Protein AF-A0A1B6HE69-F1 (afdb_monomer_lite)

Secondary structure (DSSP, 8-state):
--S-SS--S------TT-TTSTT--HHHHHHHHHHHS-HHHHHHHHHHHHHHHHHHHHHHHHHHHHHHHHHHHHHHHHHHHHHHHHHHHHHHHHHHHHHHHHH--

Structure (mmCIF, N/CA/C/O backbone):
data_AF-A0A1B6HE69-F1
#
_entry.id   AF-A0A1B6HE69-F1
#
loop_
_atom_site.group_PDB
_atom_site.id
_atom_site.type_symbol
_atom_site.label_atom_id
_atom_site.label_alt_id
_atom_site.label_comp_id
_atom_site.label_asym_id
_atom_site.label_entity_id
_atom_site.label_seq_id
_atom_site.pdbx_PDB_ins_code
_atom_site.Cartn_x
_atom_site.Cartn_y
_atom_site.Cartn_z
_atom_site.occupancy
_atom_site.B_iso_or_equiv
_atom_site.auth_seq_id
_atom_site.auth_comp_id
_atom_site.auth_asym_id
_atom_site.auth_atom_id
_atom_site.pdbx_PDB_model_num
ATOM 1 N N . MET A 1 1 ? -35.894 15.587 -25.756 1.00 48.75 1 MET A N 1
ATOM 2 C CA . MET A 1 1 ? -34.689 16.092 -25.061 1.00 48.75 1 MET A CA 1
ATOM 3 C C . MET A 1 1 ? -34.548 15.325 -23.752 1.00 48.75 1 MET A C 1
ATOM 5 O O . MET A 1 1 ? -35.054 15.814 -22.758 1.00 48.75 1 MET A O 1
ATOM 9 N N . ALA A 1 2 ? -33.989 14.108 -23.773 1.00 48.28 2 ALA A N 1
ATOM 10 C CA . ALA A 1 2 ? -33.586 13.357 -22.566 1.00 48.28 2 ALA A CA 1
ATOM 11 C C . ALA A 1 2 ? -32.802 12.056 -22.889 1.00 48.28 2 ALA A C 1
ATOM 13 O O . ALA A 1 2 ? -32.817 11.135 -22.088 1.00 48.28 2 ALA A O 1
ATOM 14 N N . GLU A 1 3 ? -32.150 11.927 -24.054 1.00 50.56 3 GLU A N 1
ATOM 15 C CA . GLU A 1 3 ? -31.456 10.672 -24.438 1.00 50.56 3 GLU A CA 1
ATOM 16 C C . GLU A 1 3 ? -30.099 10.926 -25.120 1.00 50.56 3 GLU A C 1
ATOM 18 O O . GLU A 1 3 ? -29.709 10.241 -26.058 1.00 50.56 3 GLU A O 1
ATOM 23 N N . LYS A 1 4 ? -29.361 11.957 -24.691 1.00 51.94 4 LYS A N 1
ATOM 24 C CA . LYS A 1 4 ? -28.024 12.259 -25.241 1.00 51.94 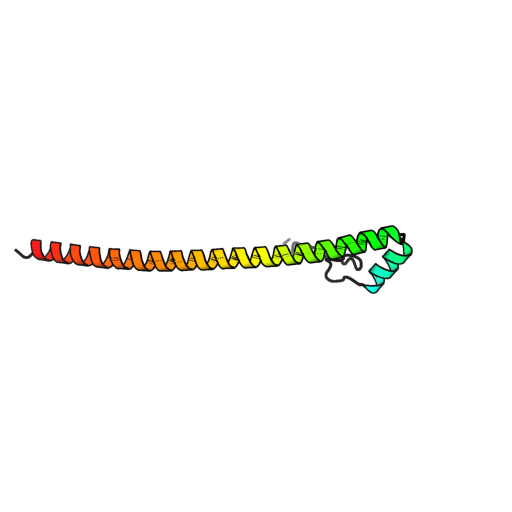4 LYS A CA 1
ATOM 25 C C . LYS A 1 4 ? -26.977 12.599 -24.177 1.00 51.94 4 LYS A C 1
ATOM 27 O O . LYS A 1 4 ? -26.094 13.411 -24.425 1.00 51.94 4 LYS A O 1
ATOM 32 N N . GLU A 1 5 ? -27.060 11.975 -23.004 1.00 47.66 5 GLU A N 1
ATOM 33 C CA . GLU A 1 5 ? -26.102 12.204 -21.907 1.00 47.66 5 GLU A CA 1
ATOM 34 C C . GLU A 1 5 ? -25.458 10.924 -21.353 1.00 47.66 5 GLU A C 1
ATOM 36 O O . GLU A 1 5 ? -25.009 10.907 -20.212 1.00 47.66 5 GLU A O 1
ATOM 41 N N . GLU A 1 6 ? -25.331 9.856 -22.150 1.00 45.91 6 GLU A N 1
ATOM 42 C CA . GLU A 1 6 ? -24.626 8.650 -21.683 1.00 45.91 6 GLU A CA 1
ATOM 43 C C . GLU A 1 6 ? -23.689 8.009 -22.717 1.00 45.91 6 GLU A C 1
ATOM 45 O O . GLU A 1 6 ? -23.637 6.793 -22.858 1.00 45.91 6 GLU A O 1
ATOM 50 N N . GLU A 1 7 ? -22.893 8.807 -23.439 1.00 43.28 7 GLU A N 1
ATOM 51 C CA . GLU A 1 7 ? -21.853 8.231 -24.309 1.00 43.28 7 GLU A CA 1
ATOM 52 C C . GLU A 1 7 ? -20.569 9.069 -24.395 1.00 43.28 7 GLU A C 1
ATOM 54 O O . GLU A 1 7 ? -20.0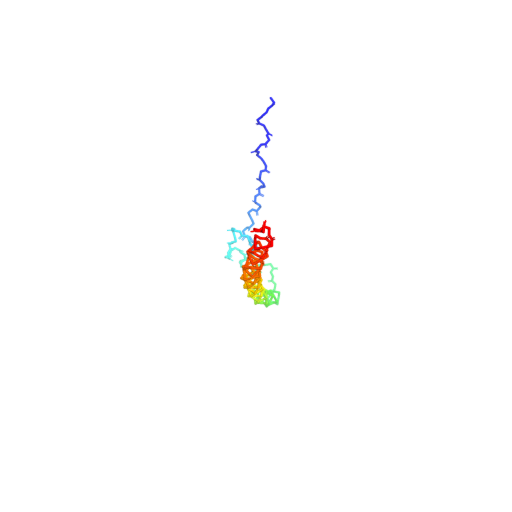60 9.381 -25.463 1.00 43.28 7 GLU A O 1
ATOM 59 N N . THR A 1 8 ? -19.998 9.415 -23.240 1.00 40.25 8 THR A N 1
ATOM 60 C CA . THR A 1 8 ? -18.568 9.762 -23.128 1.00 40.25 8 THR A CA 1
ATOM 61 C C . THR A 1 8 ? -18.001 9.287 -21.788 1.00 40.25 8 THR A C 1
ATOM 63 O O . THR A 1 8 ? -17.386 10.052 -21.049 1.00 40.25 8 THR A O 1
ATOM 66 N N . LYS A 1 9 ? -18.183 8.004 -21.444 1.00 43.97 9 LYS A N 1
ATOM 67 C CA . LYS A 1 9 ? -17.240 7.344 -20.527 1.00 43.97 9 LYS A CA 1
ATOM 68 C C . LYS A 1 9 ? -15.962 7.088 -21.323 1.00 43.97 9 LYS A C 1
ATOM 70 O O . LYS A 1 9 ? -16.002 6.427 -22.354 1.00 43.97 9 LYS A O 1
ATOM 75 N N . GLY A 1 10 ? -14.891 7.739 -20.870 1.00 44.16 10 GLY A N 1
ATOM 76 C CA . GLY A 1 10 ? -13.584 7.901 -21.504 1.00 44.16 10 GLY A CA 1
ATOM 77 C C . GLY A 1 10 ? -13.213 6.847 -22.539 1.00 44.16 10 GLY A C 1
ATOM 78 O O . GLY A 1 10 ? -13.107 5.664 -22.227 1.00 44.16 10 GLY A O 1
ATOM 79 N N . LYS A 1 11 ? -12.929 7.301 -23.764 1.00 47.69 11 LYS A N 1
ATOM 80 C CA . LYS A 1 11 ? -12.114 6.523 -24.697 1.00 47.69 11 LYS A CA 1
ATOM 81 C C . LYS A 1 11 ? -10.803 6.215 -23.979 1.00 47.69 11 LYS A C 1
ATOM 83 O O . LYS A 1 11 ? -9.968 7.104 -23.838 1.00 47.69 11 LYS A O 1
ATOM 88 N N . ILE A 1 12 ? -10.654 4.988 -23.485 1.00 58.81 12 ILE A N 1
ATOM 89 C CA . ILE A 1 12 ? -9.371 4.472 -23.020 1.00 58.81 12 ILE A CA 1
ATOM 90 C C . ILE A 1 12 ? -8.448 4.634 -24.223 1.00 58.81 12 ILE A C 1
ATOM 92 O O . ILE A 1 12 ? -8.702 4.060 -25.282 1.00 58.81 12 ILE A O 1
ATOM 96 N N . HIS A 1 13 ? -7.456 5.512 -24.114 1.00 56.19 13 HIS A N 1
ATOM 97 C CA . HIS A 1 13 ? -6.445 5.640 -25.146 1.00 56.19 13 HIS A CA 1
ATOM 98 C C . HIS A 1 13 ? -5.606 4.366 -25.076 1.00 56.19 13 HIS A C 1
ATOM 100 O O . HIS A 1 13 ? -4.710 4.234 -24.249 1.00 56.19 13 HIS A O 1
ATOM 106 N N . LEU A 1 14 ? -5.994 3.390 -25.889 1.00 72.06 14 LEU A N 1
ATOM 107 C CA . LEU A 1 14 ? -5.367 2.087 -26.002 1.00 72.06 14 LEU A CA 1
ATOM 108 C C . LEU A 1 14 ? -3.988 2.268 -26.641 1.00 72.06 14 LEU A C 1
ATOM 110 O O . LEU A 1 14 ? -3.847 2.248 -27.863 1.00 72.06 14 LEU A O 1
ATOM 114 N N . ASN A 1 15 ? -2.982 2.540 -25.814 1.00 82.06 15 ASN A N 1
ATOM 115 C CA . ASN A 1 15 ? -1.610 2.687 -26.265 1.00 82.06 15 ASN A CA 1
ATOM 116 C C . ASN A 1 15 ? -0.878 1.342 -26.117 1.00 82.06 15 ASN A C 1
ATOM 118 O O . ASN A 1 15 ? -0.599 0.939 -24.989 1.00 82.06 15 ASN A O 1
ATOM 122 N N . PRO A 1 16 ? -0.514 0.665 -27.222 1.00 86.69 16 PRO A N 1
ATOM 123 C CA . PRO A 1 16 ? 0.207 -0.606 -27.164 1.00 86.69 16 PRO A CA 1
ATOM 124 C C . PRO A 1 16 ? 1.639 -0.470 -26.619 1.00 86.69 16 PRO A C 1
ATOM 126 O O . PRO A 1 16 ? 2.293 -1.473 -26.344 1.00 86.69 16 PRO A O 1
ATOM 129 N N . PHE A 1 17 ? 2.130 0.765 -26.475 1.00 89.50 17 PHE A N 1
ATOM 130 C CA . PHE A 1 17 ? 3.455 1.097 -25.952 1.00 89.50 17 PHE A CA 1
ATOM 131 C C . PHE A 1 17 ? 3.437 1.596 -24.502 1.00 89.50 17 PHE A C 1
ATOM 133 O O . PHE A 1 17 ? 4.482 1.995 -23.998 1.00 89.50 17 PHE A O 1
ATOM 140 N N . ASP A 1 18 ? 2.269 1.655 -23.865 1.00 91.12 18 ASP A N 1
ATOM 141 C CA . ASP A 1 18 ? 2.144 2.057 -22.465 1.00 91.12 18 ASP A CA 1
ATOM 142 C C . ASP A 1 18 ? 2.451 0.862 -21.558 1.00 91.12 18 ASP A C 1
ATOM 144 O O . ASP A 1 18 ? 1.725 -0.129 -21.604 1.00 91.12 18 ASP A O 1
ATOM 148 N N . LEU A 1 19 ? 3.530 0.950 -20.772 1.00 89.00 19 LEU A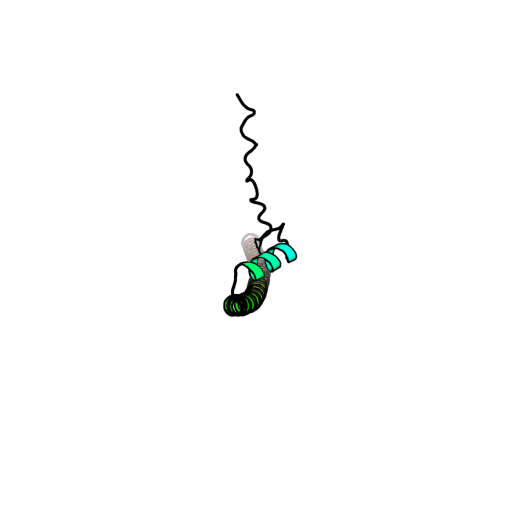 N 1
ATOM 149 C CA . LEU A 1 19 ? 3.997 -0.116 -19.876 1.00 89.00 19 LEU A CA 1
ATOM 150 C C . LEU A 1 19 ? 2.974 -0.450 -18.782 1.00 89.00 19 LEU A C 1
ATOM 152 O O . LEU A 1 19 ? 2.845 -1.613 -18.405 1.00 89.00 19 LEU A O 1
ATOM 156 N N . ASP A 1 20 ? 2.214 0.550 -18.331 1.00 89.38 20 ASP A N 1
ATOM 157 C CA . ASP A 1 20 ? 1.165 0.395 -17.318 1.00 89.38 20 ASP A CA 1
ATOM 158 C C . ASP A 1 20 ? -0.216 0.128 -17.951 1.00 89.38 20 ASP A C 1
ATOM 160 O O . ASP A 1 20 ? -1.230 -0.051 -17.266 1.00 89.38 20 ASP A O 1
ATOM 164 N N . GLY A 1 21 ? -0.274 0.105 -19.285 1.00 88.69 21 GLY A N 1
ATOM 165 C CA . GLY A 1 21 ? -1.495 -0.016 -20.064 1.00 88.69 21 GLY A CA 1
ATOM 166 C C . GLY A 1 21 ? -2.004 -1.454 -20.166 1.00 88.69 21 GLY A C 1
ATOM 167 O O . GLY A 1 21 ? -1.260 -2.406 -20.386 1.00 88.69 21 GLY A O 1
ATOM 168 N N . GLN A 1 22 ? -3.328 -1.626 -20.129 1.00 88.56 22 GLN A N 1
ATOM 169 C CA . GLN A 1 22 ? -3.971 -2.948 -20.257 1.00 88.56 22 GLN A CA 1
ATOM 170 C C . GLN A 1 22 ? -3.741 -3.638 -21.615 1.00 88.56 22 GLN A C 1
ATOM 172 O O . GLN A 1 22 ? -3.959 -4.841 -21.736 1.00 88.56 22 GLN A O 1
ATOM 177 N N . GLN A 1 23 ? -3.345 -2.883 -22.643 1.00 89.75 23 GLN A N 1
ATOM 178 C CA . GLN A 1 23 ? -3.015 -3.396 -23.977 1.00 89.75 23 GLN A CA 1
ATOM 179 C C . GLN A 1 23 ? -1.518 -3.303 -24.280 1.00 89.75 23 GLN A C 1
ATOM 181 O O . GLN A 1 23 ? -1.137 -3.201 -25.442 1.00 89.75 23 GLN A O 1
ATOM 186 N N . PHE A 1 24 ? -0.662 -3.312 -23.258 1.00 92.75 24 PHE A N 1
ATOM 187 C CA . PHE A 1 24 ? 0.776 -3.343 -23.471 1.00 92.75 24 PHE A CA 1
ATOM 188 C C . PHE A 1 24 ? 1.177 -4.527 -24.367 1.00 92.75 24 PHE A C 1
ATOM 190 O O . PHE A 1 24 ? 0.851 -5.681 -24.080 1.00 92.75 24 PHE A O 1
ATOM 197 N N . HIS A 1 25 ? 1.893 -4.237 -25.455 1.00 93.62 25 HIS A N 1
ATOM 198 C CA . HIS A 1 25 ? 2.426 -5.234 -26.380 1.00 93.62 25 HIS A CA 1
ATOM 199 C C . HIS A 1 25 ? 3.962 -5.261 -26.285 1.00 93.62 25 HIS A C 1
ATOM 201 O O . HIS A 1 25 ? 4.623 -4.434 -26.926 1.00 93.62 25 HIS A O 1
ATOM 207 N N . PRO A 1 26 ? 4.550 -6.228 -25.549 1.00 92.00 26 PRO A N 1
ATOM 208 C CA . PRO A 1 26 ? 5.988 -6.268 -25.275 1.00 92.00 26 PRO A CA 1
ATOM 209 C C . PRO A 1 26 ? 6.851 -6.267 -26.539 1.00 92.00 26 PRO A C 1
ATOM 211 O O . PRO A 1 26 ? 7.811 -5.506 -26.637 1.00 92.00 26 PRO A O 1
ATOM 214 N N . ASP A 1 27 ? 6.474 -7.060 -27.544 1.00 93.69 27 ASP A N 1
ATOM 215 C CA . ASP A 1 27 ? 7.241 -7.179 -28.788 1.00 93.69 27 ASP A CA 1
ATOM 216 C C . ASP A 1 27 ? 7.263 -5.868 -29.582 1.00 93.69 27 ASP A C 1
ATOM 218 O O . ASP A 1 27 ? 8.294 -5.478 -30.132 1.00 93.69 27 ASP A O 1
ATOM 222 N N . MET A 1 28 ? 6.131 -5.158 -29.634 1.00 93.88 28 MET A N 1
ATOM 223 C CA . MET A 1 28 ? 6.034 -3.870 -30.325 1.00 93.88 28 MET A CA 1
ATOM 224 C C . MET A 1 28 ? 6.836 -2.795 -29.599 1.00 93.88 28 MET A C 1
ATOM 226 O O . MET A 1 28 ? 7.553 -2.023 -30.238 1.00 93.88 28 MET A O 1
ATOM 230 N N . TYR A 1 29 ? 6.738 -2.766 -28.270 1.00 93.88 29 TYR A N 1
ATOM 231 C CA . TYR A 1 29 ? 7.509 -1.866 -27.426 1.00 93.88 29 TYR A CA 1
ATOM 232 C C . TYR A 1 29 ? 9.013 -2.096 -27.581 1.00 93.88 29 TYR A C 1
ATOM 234 O O . TYR A 1 29 ? 9.755 -1.152 -27.848 1.00 93.88 29 TYR A O 1
ATOM 242 N N . MET A 1 30 ? 9.459 -3.352 -27.537 1.00 93.00 30 MET A N 1
ATOM 243 C CA . MET A 1 30 ? 10.870 -3.701 -27.681 1.00 93.00 30 MET A CA 1
ATOM 244 C C . MET A 1 30 ? 11.404 -3.375 -29.079 1.00 93.00 30 MET A C 1
ATOM 246 O O . MET A 1 30 ? 12.484 -2.801 -29.210 1.00 93.00 30 MET A O 1
ATOM 250 N N . GLN A 1 31 ? 10.639 -3.662 -30.138 1.00 94.75 31 GLN A N 1
ATOM 251 C CA . GLN A 1 31 ? 11.016 -3.275 -31.502 1.00 94.75 31 GLN A CA 1
ATOM 252 C C . GLN A 1 31 ? 11.136 -1.760 -31.670 1.00 94.75 31 GLN A C 1
ATOM 254 O O . GLN A 1 31 ? 12.011 -1.298 -32.403 1.00 94.75 31 GLN A O 1
ATOM 259 N N . LYS A 1 32 ? 10.257 -0.989 -31.023 1.00 93.19 32 LYS A N 1
ATOM 260 C CA . LYS A 1 32 ? 10.323 0.471 -31.018 1.00 93.19 32 LYS A CA 1
ATOM 261 C C . LYS A 1 32 ? 11.582 0.951 -30.293 1.00 93.19 32 LYS A C 1
ATOM 263 O O . LYS A 1 32 ? 12.346 1.720 -30.867 1.00 93.19 32 LYS A O 1
ATOM 268 N N . LEU A 1 33 ? 11.842 0.425 -29.096 1.00 93.69 33 LEU A N 1
ATOM 269 C CA . LEU A 1 33 ? 13.007 0.776 -28.281 1.00 93.69 33 LEU A CA 1
ATOM 270 C C . LEU A 1 33 ? 14.324 0.515 -29.032 1.00 93.69 33 LEU A C 1
ATOM 272 O O . LEU A 1 33 ? 15.184 1.384 -29.100 1.00 93.69 33 LEU A O 1
ATOM 276 N N . LEU A 1 34 ? 14.446 -0.646 -29.686 1.00 93.81 34 LEU A N 1
ATOM 277 C CA . LEU A 1 34 ? 15.630 -1.010 -30.475 1.00 93.81 34 LEU A CA 1
ATOM 278 C C . LEU A 1 34 ? 15.838 -0.134 -31.722 1.00 93.81 34 LEU A C 1
ATOM 280 O O . LEU A 1 34 ? 16.963 -0.020 -32.202 1.00 93.81 34 LEU A O 1
ATOM 284 N N . LYS A 1 35 ? 14.768 0.449 -32.279 1.00 95.44 35 LYS A N 1
ATOM 285 C CA . LYS A 1 35 ? 14.838 1.336 -33.453 1.00 95.44 35 LYS A CA 1
ATOM 286 C C . LYS A 1 35 ? 15.122 2.789 -33.083 1.00 95.44 35 LYS A C 1
ATOM 288 O O . LYS A 1 35 ? 15.733 3.498 -33.878 1.00 95.44 35 LYS A O 1
ATOM 293 N N . GLU A 1 36 ? 14.635 3.238 -31.931 1.00 95.88 36 GLU A N 1
ATOM 294 C CA . GLU A 1 36 ? 14.605 4.655 -31.554 1.00 95.88 36 GLU A CA 1
ATOM 295 C C . GLU A 1 36 ? 15.656 5.027 -30.495 1.00 95.88 36 GLU A C 1
ATOM 297 O O . GLU A 1 36 ? 16.005 6.202 -30.377 1.00 95.88 36 GLU A O 1
ATOM 302 N N . CYS A 1 37 ? 16.192 4.056 -29.750 1.00 95.62 37 CYS A N 1
ATOM 303 C CA . CYS A 1 37 ? 17.135 4.292 -28.658 1.00 95.62 37 CYS A CA 1
ATOM 304 C C . CYS A 1 37 ? 18.529 3.723 -28.953 1.00 95.62 37 CYS A C 1
ATOM 306 O O . CYS A 1 37 ? 18.702 2.692 -29.600 1.00 95.62 37 CYS A O 1
ATOM 308 N N . SER A 1 38 ? 19.551 4.394 -28.424 1.00 97.00 38 SER A N 1
ATOM 309 C CA . SER A 1 38 ? 20.917 3.866 -28.371 1.00 97.00 38 SER A CA 1
ATOM 310 C C . SER A 1 38 ? 21.063 2.796 -27.286 1.00 97.00 38 SER A C 1
ATOM 312 O O . SER A 1 38 ? 20.300 2.765 -26.322 1.00 97.00 38 SER A O 1
ATOM 314 N N . LEU A 1 39 ? 22.100 1.959 -27.392 1.00 95.00 39 LEU A N 1
ATOM 315 C CA . LEU A 1 39 ? 22.385 0.919 -26.397 1.00 95.00 39 LEU A CA 1
ATOM 316 C C . LEU A 1 39 ? 22.503 1.476 -24.969 1.00 95.00 39 LEU A C 1
ATOM 318 O O . LEU A 1 39 ? 21.981 0.873 -24.042 1.00 95.00 39 LEU A O 1
ATOM 322 N N . GLN A 1 40 ? 23.145 2.636 -24.794 1.00 97.12 40 GLN A N 1
ATOM 323 C CA . GLN A 1 40 ? 23.266 3.283 -23.483 1.00 97.12 40 GLN A CA 1
ATOM 324 C C . GLN A 1 40 ? 21.894 3.639 -22.904 1.00 97.12 40 GLN A C 1
ATOM 326 O O . GLN A 1 40 ? 21.603 3.263 -21.779 1.00 97.12 40 GLN A O 1
ATOM 331 N N . GLN A 1 41 ? 21.019 4.257 -23.702 1.00 97.19 41 GLN A N 1
ATOM 332 C CA . GLN A 1 41 ? 19.659 4.587 -23.264 1.00 97.19 41 GLN A CA 1
ATOM 333 C C . GLN A 1 41 ? 18.847 3.337 -22.908 1.00 97.19 41 GLN A C 1
ATOM 335 O O . GLN A 1 41 ? 18.051 3.374 -21.979 1.00 97.19 41 GLN A O 1
ATOM 340 N N . ILE A 1 42 ? 19.056 2.229 -23.626 1.00 95.75 42 ILE A N 1
ATOM 341 C CA . ILE A 1 42 ? 18.399 0.953 -23.320 1.00 95.75 42 ILE A CA 1
ATOM 342 C C . ILE A 1 42 ? 18.890 0.396 -21.975 1.00 95.75 42 ILE A C 1
ATOM 344 O O . ILE A 1 42 ? 18.066 -0.036 -21.178 1.00 95.75 42 ILE A O 1
ATOM 348 N N . MET A 1 43 ? 20.198 0.428 -21.702 1.00 97.00 43 MET A N 1
ATOM 349 C CA . MET A 1 43 ? 20.756 -0.022 -20.414 1.00 97.00 43 MET A CA 1
ATOM 350 C C . MET A 1 43 ? 20.310 0.865 -19.242 1.00 97.00 43 MET A C 1
ATOM 352 O O . MET A 1 43 ? 19.995 0.364 -18.161 1.00 97.00 43 MET A O 1
ATOM 356 N N . ASP A 1 44 ? 20.253 2.181 -19.452 1.00 97.62 44 ASP A N 1
ATOM 357 C CA . ASP A 1 44 ? 19.761 3.119 -18.441 1.00 97.62 44 ASP A CA 1
ATOM 358 C C . ASP A 1 44 ? 18.283 2.841 -18.126 1.00 97.62 44 ASP A C 1
ATOM 360 O O . ASP A 1 44 ? 17.892 2.774 -16.960 1.00 97.62 44 ASP A O 1
ATOM 364 N N . HIS A 1 45 ? 17.476 2.598 -19.162 1.00 94.81 45 HIS A N 1
ATOM 365 C CA . HIS A 1 45 ? 16.060 2.286 -19.010 1.00 94.81 45 HIS A CA 1
ATOM 366 C C . HIS A 1 45 ? 15.812 0.914 -18.362 1.00 94.81 45 HIS A C 1
ATOM 368 O O . HIS A 1 45 ? 14.918 0.774 -17.533 1.00 94.81 45 HIS A O 1
ATOM 374 N N . GLU A 1 46 ? 16.626 -0.100 -18.673 1.00 94.94 46 GLU A N 1
ATOM 375 C CA . GLU A 1 46 ? 16.598 -1.384 -17.960 1.00 94.94 46 GLU A CA 1
ATOM 376 C C . GLU A 1 46 ? 16.833 -1.177 -16.457 1.00 94.94 46 GLU A C 1
ATOM 378 O O . GLU A 1 46 ? 16.080 -1.684 -15.624 1.00 94.94 46 GLU A O 1
ATOM 383 N N . THR A 1 47 ? 17.853 -0.389 -16.108 1.00 97.69 47 THR A N 1
ATOM 384 C CA . THR A 1 47 ? 18.195 -0.090 -14.712 1.00 97.69 47 THR A CA 1
ATOM 385 C C . THR A 1 47 ? 17.045 0.621 -13.994 1.00 97.69 47 THR A C 1
ATOM 387 O O . THR A 1 47 ? 16.744 0.308 -12.840 1.00 97.69 47 THR A O 1
ATOM 390 N N . GLU A 1 48 ? 16.377 1.552 -14.678 1.00 96.88 48 GLU A N 1
ATOM 391 C CA . GLU A 1 48 ? 15.185 2.240 -14.181 1.00 96.88 48 GLU A CA 1
ATOM 392 C C . GLU A 1 48 ? 14.034 1.260 -13.915 1.00 96.88 48 GLU A C 1
ATOM 394 O O . GLU A 1 48 ? 13.539 1.215 -12.791 1.00 96.88 48 GLU A O 1
ATOM 399 N N . ILE A 1 49 ? 13.678 0.404 -14.880 1.00 95.50 49 ILE A N 1
ATOM 400 C CA . ILE A 1 49 ? 12.604 -0.594 -14.721 1.00 95.50 49 ILE A CA 1
ATOM 401 C C . ILE A 1 49 ? 12.887 -1.532 -13.541 1.00 95.50 49 ILE A C 1
ATOM 403 O O . ILE A 1 49 ? 11.988 -1.846 -12.753 1.00 95.50 49 ILE A O 1
ATOM 407 N N . VAL A 1 50 ? 14.133 -1.995 -13.403 1.00 97.62 50 VAL A N 1
ATOM 408 C CA . VAL A 1 50 ? 14.535 -2.862 -12.286 1.00 97.62 50 VAL A CA 1
ATOM 409 C C . VAL A 1 50 ? 14.337 -2.140 -10.957 1.00 97.62 50 VAL A C 1
ATOM 411 O O . VAL A 1 50 ? 13.759 -2.706 -10.027 1.00 97.62 50 VAL A O 1
ATOM 414 N N . ARG A 1 51 ? 14.779 -0.882 -10.862 1.00 98.25 51 ARG A N 1
ATOM 415 C CA . ARG A 1 51 ? 14.598 -0.069 -9.657 1.00 98.25 51 ARG A CA 1
ATOM 416 C C . ARG A 1 51 ? 13.117 0.130 -9.345 1.00 98.25 51 ARG A C 1
ATOM 418 O O . ARG A 1 51 ? 12.713 -0.093 -8.208 1.00 98.25 51 ARG A O 1
ATOM 425 N N . ASP A 1 52 ? 12.319 0.497 -10.337 1.00 97.19 52 ASP A N 1
ATOM 426 C CA . ASP A 1 52 ? 10.898 0.787 -10.163 1.00 97.19 52 ASP A CA 1
ATOM 427 C C . ASP A 1 52 ? 10.125 -0.468 -9.731 1.00 97.19 52 ASP A C 1
ATOM 429 O O . ASP A 1 52 ? 9.285 -0.400 -8.834 1.00 97.19 52 ASP A O 1
ATOM 433 N N . THR A 1 53 ? 10.492 -1.643 -10.255 1.00 96.44 53 THR A N 1
ATOM 434 C CA . THR A 1 53 ? 9.948 -2.938 -9.808 1.00 96.44 53 THR A CA 1
ATOM 435 C C . THR A 1 53 ? 10.243 -3.194 -8.326 1.00 96.44 53 THR A C 1
ATOM 437 O O . THR A 1 53 ? 9.362 -3.624 -7.576 1.00 96.44 53 THR A O 1
ATOM 440 N N . LEU A 1 54 ? 11.474 -2.924 -7.876 1.00 98.12 54 LEU A N 1
ATOM 441 C CA . LEU A 1 54 ? 11.868 -3.096 -6.474 1.00 98.12 54 LEU A CA 1
ATOM 442 C C . LEU A 1 54 ? 11.167 -2.091 -5.552 1.00 98.12 54 LEU A C 1
ATOM 444 O O . LEU A 1 54 ? 10.712 -2.468 -4.470 1.00 98.12 54 LEU A O 1
ATOM 448 N N . THR A 1 55 ? 11.047 -0.836 -5.982 1.00 98.12 55 THR A N 1
ATOM 449 C CA . THR A 1 55 ? 10.318 0.203 -5.249 1.00 98.12 55 THR A CA 1
ATOM 450 C C . THR A 1 55 ? 8.847 -0.164 -5.113 1.00 98.12 55 THR A C 1
ATOM 452 O O . THR A 1 55 ? 8.349 -0.228 -3.993 1.00 98.12 55 THR A O 1
ATOM 455 N N . LEU A 1 56 ? 8.177 -0.525 -6.212 1.00 97.75 56 LEU A N 1
ATOM 456 C CA . LEU A 1 56 ? 6.771 -0.930 -6.191 1.00 97.75 56 LEU A CA 1
ATOM 457 C C . LEU A 1 56 ? 6.541 -2.136 -5.269 1.00 97.75 56 LEU A C 1
ATOM 459 O O . LEU A 1 56 ? 5.554 -2.189 -4.533 1.00 97.75 56 LEU A O 1
ATOM 463 N N . HIS A 1 57 ? 7.471 -3.093 -5.264 1.00 97.88 57 HIS A N 1
ATOM 464 C CA . HIS A 1 57 ? 7.419 -4.226 -4.348 1.00 97.88 57 HIS A CA 1
ATOM 465 C C . HIS A 1 57 ? 7.513 -3.792 -2.877 1.00 97.88 57 HIS A C 1
ATOM 467 O O . HIS A 1 57 ? 6.703 -4.226 -2.054 1.00 97.88 57 HIS A O 1
ATOM 473 N N . SER A 1 58 ? 8.473 -2.926 -2.546 1.00 98.31 58 SER A N 1
ATOM 474 C CA . SER A 1 58 ? 8.650 -2.375 -1.196 1.00 98.31 58 SER A CA 1
ATOM 475 C C . SER A 1 58 ? 7.432 -1.566 -0.739 1.00 98.31 58 SER A C 1
ATOM 477 O O . SER A 1 58 ? 6.979 -1.701 0.402 1.00 98.31 58 SER A O 1
ATOM 479 N N . ASP A 1 59 ? 6.858 -0.760 -1.628 1.00 98.44 59 ASP A N 1
ATOM 480 C CA . ASP A 1 59 ? 5.678 0.055 -1.345 1.00 98.44 59 ASP A CA 1
ATOM 481 C C . ASP A 1 59 ? 4.457 -0.826 -1.071 1.00 98.44 59 ASP A C 1
ATOM 483 O O . ASP A 1 59 ? 3.735 -0.615 -0.094 1.00 98.44 59 ASP A O 1
ATOM 487 N N . MET A 1 60 ? 4.268 -1.881 -1.871 1.00 98.06 60 MET A N 1
ATOM 488 C CA . MET A 1 60 ? 3.217 -2.870 -1.641 1.00 98.06 60 MET A CA 1
ATOM 489 C C . MET A 1 60 ? 3.381 -3.551 -0.275 1.00 98.06 60 MET A C 1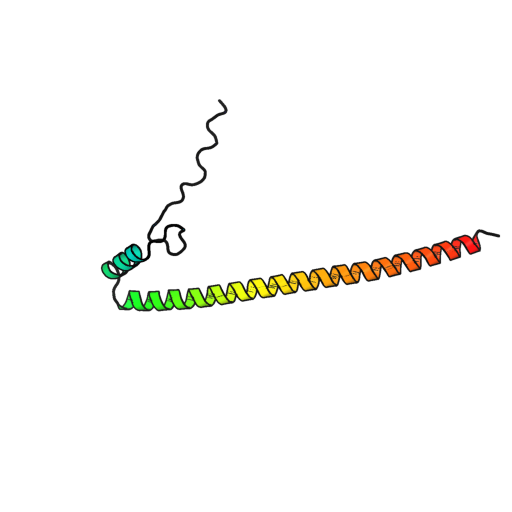
ATOM 491 O O . MET A 1 60 ? 2.408 -3.673 0.471 1.00 98.06 60 MET A O 1
ATOM 495 N N . GLN A 1 61 ? 4.598 -3.976 0.081 1.00 98.31 61 GLN A N 1
ATOM 496 C CA . GLN A 1 61 ? 4.869 -4.572 1.393 1.00 98.31 61 GLN A CA 1
ATOM 497 C C . GLN A 1 61 ? 4.557 -3.598 2.535 1.00 98.31 61 GLN A C 1
ATOM 499 O O . GLN A 1 61 ? 3.902 -3.978 3.508 1.00 98.31 61 GLN A O 1
ATOM 504 N N . THR A 1 62 ? 4.983 -2.342 2.400 1.00 98.44 62 THR A N 1
ATOM 505 C CA . THR A 1 62 ? 4.750 -1.285 3.392 1.00 98.44 62 THR A CA 1
ATOM 506 C C . THR A 1 62 ? 3.258 -1.045 3.590 1.00 98.44 62 THR A C 1
ATOM 508 O O . THR A 1 62 ? 2.774 -1.046 4.722 1.00 98.44 62 THR A O 1
ATOM 511 N N . LEU A 1 63 ? 2.501 -0.932 2.497 1.00 98.50 63 LEU A N 1
ATOM 512 C CA . LEU A 1 63 ? 1.055 -0.736 2.536 1.00 98.50 63 LEU A CA 1
ATOM 513 C C . LEU A 1 63 ? 0.342 -1.886 3.255 1.00 98.50 63 LEU A C 1
ATOM 515 O O . LEU A 1 63 ? -0.525 -1.661 4.102 1.00 98.50 63 LEU A O 1
ATOM 519 N N . VAL A 1 64 ? 0.711 -3.127 2.931 1.00 98.31 64 VAL A N 1
ATOM 520 C CA . VAL A 1 64 ? 0.153 -4.323 3.569 1.00 98.31 64 VAL A CA 1
ATOM 521 C C . VAL A 1 64 ? 0.459 -4.320 5.067 1.00 98.31 64 VAL A C 1
ATOM 523 O O . VAL A 1 64 ? -0.451 -4.503 5.878 1.00 98.31 64 VAL A O 1
ATOM 526 N N . TYR A 1 65 ? 1.710 -4.059 5.442 1.00 98.56 65 TYR A N 1
ATOM 527 C CA . TYR A 1 65 ? 2.133 -3.987 6.838 1.00 98.56 65 TYR A CA 1
ATOM 528 C C . TYR A 1 65 ? 1.365 -2.914 7.618 1.00 98.56 65 TYR A C 1
ATOM 530 O O . TYR A 1 65 ? 0.823 -3.189 8.691 1.00 98.56 65 TYR A O 1
ATOM 538 N N . GLU A 1 66 ? 1.273 -1.698 7.085 1.00 98.56 66 GLU A N 1
ATOM 539 C CA . GLU A 1 66 ? 0.534 -0.616 7.730 1.00 98.56 66 GLU A CA 1
ATOM 540 C C . GLU A 1 66 ? -0.943 -0.953 7.912 1.00 98.56 66 GLU A C 1
ATOM 542 O O . GLU A 1 66 ? -1.503 -0.713 8.984 1.00 98.56 66 GLU A O 1
ATOM 547 N N . ASN A 1 67 ? -1.582 -1.514 6.885 1.00 98.31 67 ASN A N 1
ATOM 548 C CA . ASN A 1 67 ? -2.995 -1.865 6.946 1.00 98.31 67 ASN A CA 1
ATOM 549 C C . ASN A 1 67 ? -3.251 -2.952 7.990 1.00 98.31 67 ASN A C 1
ATOM 551 O O . ASN A 1 67 ? -4.154 -2.798 8.812 1.00 98.31 67 ASN A O 1
ATOM 555 N N . TYR A 1 68 ? -2.429 -4.003 8.033 1.00 98.44 68 TYR A N 1
ATOM 556 C CA . TYR A 1 68 ? -2.558 -5.034 9.063 1.00 98.44 68 TYR A CA 1
ATOM 557 C C . TYR A 1 68 ? -2.341 -4.478 10.471 1.00 98.44 68 TYR A C 1
ATOM 559 O O . TYR A 1 68 ? -3.136 -4.775 11.361 1.00 98.44 68 TYR A O 1
ATOM 567 N N . ASN A 1 69 ? -1.347 -3.611 10.677 1.00 98.31 69 ASN A N 1
ATOM 568 C CA . ASN A 1 69 ? -1.149 -2.966 11.976 1.00 98.31 69 ASN A CA 1
ATOM 569 C C . ASN A 1 69 ? -2.341 -2.101 12.392 1.00 98.31 69 ASN A C 1
ATOM 571 O O . ASN A 1 69 ? -2.752 -2.138 13.554 1.00 98.31 69 ASN A O 1
ATOM 575 N N . LYS A 1 70 ? -2.931 -1.353 11.451 1.00 98.56 70 LYS A N 1
ATOM 576 C CA . LYS A 1 70 ? -4.140 -0.555 11.698 1.00 98.56 70 LYS A CA 1
ATOM 577 C C . LYS A 1 70 ? -5.326 -1.455 12.061 1.00 98.56 70 LYS A C 1
ATOM 579 O O . LYS A 1 70 ? -6.026 -1.158 13.026 1.00 98.56 70 LYS A O 1
ATOM 584 N N . PHE A 1 71 ? -5.526 -2.576 11.363 1.00 98.56 71 PHE A N 1
ATOM 585 C CA . PHE A 1 71 ? -6.606 -3.526 11.664 1.00 98.56 71 PHE A CA 1
ATOM 586 C C . PHE A 1 71 ? -6.444 -4.217 13.018 1.00 98.56 71 PHE A C 1
ATOM 588 O O . PHE A 1 71 ? -7.420 -4.345 13.760 1.00 98.56 71 PHE A O 1
ATOM 595 N N . ILE A 1 72 ? -5.226 -4.637 13.357 1.00 97.94 72 ILE A N 1
ATOM 596 C CA . ILE A 1 72 ? -4.917 -5.224 14.665 1.00 97.94 72 ILE A CA 1
ATOM 597 C C . ILE A 1 72 ? -5.204 -4.196 15.762 1.00 97.94 72 ILE A C 1
ATOM 599 O O . ILE A 1 72 ? -5.978 -4.479 16.673 1.00 97.94 72 ILE A O 1
ATOM 603 N N . SER A 1 73 ? -4.687 -2.974 15.610 1.00 98.69 73 SER A N 1
ATOM 604 C CA . SER A 1 73 ? -4.905 -1.882 16.566 1.00 98.69 73 SER A CA 1
ATOM 605 C C . SER A 1 73 ? -6.392 -1.574 16.754 1.00 98.69 73 SER A C 1
ATOM 607 O O . SER A 1 73 ? -6.866 -1.481 17.883 1.00 98.69 73 SER A O 1
ATOM 609 N N . ALA A 1 74 ? -7.156 -1.483 15.661 1.00 98.62 74 ALA A N 1
ATOM 610 C CA . ALA A 1 74 ? -8.599 -1.270 15.718 1.00 98.62 74 ALA A CA 1
ATOM 611 C C . ALA A 1 74 ? -9.321 -2.421 16.439 1.00 98.62 74 ALA A C 1
ATOM 613 O O . ALA A 1 74 ? -10.203 -2.183 17.265 1.00 98.62 74 ALA A O 1
ATOM 614 N N . THR A 1 75 ? -8.922 -3.668 16.174 1.00 98.44 75 THR A N 1
ATOM 615 C CA . THR A 1 75 ? -9.488 -4.855 16.832 1.00 98.44 75 THR A CA 1
ATOM 616 C C . THR A 1 75 ? -9.203 -4.848 18.334 1.00 98.44 75 THR A C 1
ATOM 618 O O . THR A 1 75 ? -10.095 -5.139 19.135 1.00 98.44 75 THR A O 1
ATOM 621 N N . ASP A 1 76 ? -7.990 -4.471 18.736 1.00 98.44 76 ASP A N 1
ATOM 622 C CA . ASP A 1 76 ? -7.620 -4.341 20.144 1.00 98.44 76 ASP A CA 1
ATOM 623 C C . ASP A 1 76 ? -8.385 -3.203 20.829 1.00 98.44 76 ASP A C 1
ATOM 625 O O . ASP A 1 76 ? -8.871 -3.383 21.950 1.00 98.44 76 ASP A O 1
ATOM 629 N N . THR A 1 77 ? -8.592 -2.069 20.149 1.00 98.38 77 THR A N 1
ATOM 630 C CA . THR A 1 77 ? -9.463 -0.992 20.640 1.00 98.38 77 THR A CA 1
ATOM 631 C C . THR A 1 77 ? -10.890 -1.490 20.866 1.00 98.38 77 THR A C 1
ATOM 633 O O . THR A 1 77 ? -11.433 -1.278 21.948 1.00 98.38 77 THR A O 1
ATOM 636 N N . VAL A 1 78 ? -11.487 -2.211 19.911 1.00 98.12 78 VAL A N 1
ATOM 637 C CA . VAL A 1 78 ? -12.841 -2.778 20.059 1.00 98.12 78 VAL A CA 1
ATOM 638 C C . VAL A 1 78 ? -12.907 -3.773 21.221 1.00 98.12 78 VAL A C 1
ATOM 640 O O . VAL A 1 78 ? -13.856 -3.748 22.008 1.00 98.12 78 VAL A O 1
ATOM 643 N N . ARG A 1 79 ? -11.888 -4.628 21.384 1.00 98.44 79 ARG A N 1
ATOM 644 C CA . ARG A 1 79 ? -11.808 -5.569 22.512 1.00 98.44 79 ARG A CA 1
ATOM 645 C C . ARG A 1 79 ? -11.746 -4.832 23.849 1.00 98.44 79 ARG A C 1
ATOM 647 O O . ARG A 1 79 ? -12.456 -5.212 24.781 1.00 98.44 79 ARG A O 1
ATOM 654 N N . LYS A 1 80 ? -10.929 -3.780 23.936 1.00 98.38 80 LYS A N 1
ATOM 655 C CA . LYS A 1 80 ? -10.819 -2.944 25.133 1.00 98.38 80 LYS A CA 1
ATOM 656 C C . LYS A 1 80 ? -12.145 -2.251 25.442 1.00 98.38 80 LYS A C 1
ATOM 658 O O . LYS A 1 80 ? -12.636 -2.394 26.554 1.00 98.38 80 LYS A O 1
ATOM 663 N N . MET A 1 81 ? -12.765 -1.610 24.448 1.00 98.00 81 MET A N 1
ATOM 664 C CA . MET A 1 81 ? -14.083 -0.987 24.597 1.00 98.00 81 MET A CA 1
ATOM 665 C C . MET A 1 81 ? -15.097 -1.986 25.154 1.00 98.00 81 MET A C 1
ATOM 667 O O . MET A 1 81 ? -15.753 -1.692 26.144 1.00 98.00 81 MET 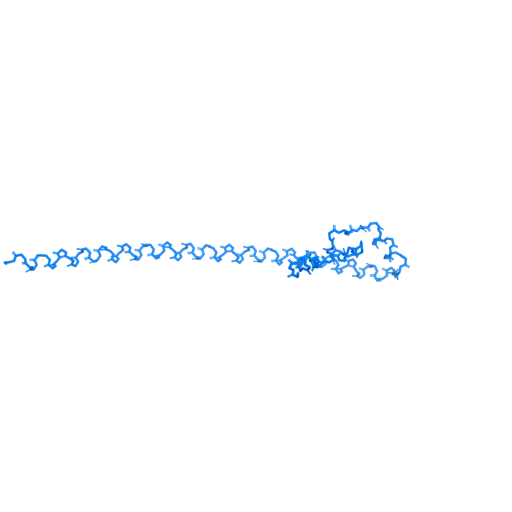A O 1
ATOM 671 N N . LYS A 1 82 ? -15.177 -3.199 24.594 1.00 98.06 82 LYS A N 1
ATOM 672 C CA . LYS A 1 82 ? -16.077 -4.248 25.097 1.00 98.06 82 LYS A CA 1
ATOM 673 C C . LYS A 1 82 ? -15.836 -4.570 26.577 1.00 98.06 82 LYS A C 1
ATOM 675 O O . LYS A 1 82 ? -16.796 -4.716 27.329 1.00 98.06 82 LYS A O 1
ATOM 680 N N . SER A 1 83 ? -14.574 -4.690 26.992 1.00 97.88 83 SER A N 1
ATOM 681 C CA . SER A 1 83 ? -14.230 -4.928 28.399 1.00 97.88 83 SER A CA 1
ATOM 682 C C . SER A 1 83 ? -14.629 -3.754 29.295 1.00 97.88 83 SER A C 1
ATOM 684 O O . SER A 1 83 ? -15.112 -3.981 30.401 1.00 97.88 83 SER A O 1
ATOM 686 N N . ASP A 1 84 ? -14.406 -2.523 28.844 1.00 97.88 84 ASP A N 1
ATOM 687 C CA . ASP A 1 84 ? -14.710 -1.317 29.616 1.00 97.88 84 ASP A CA 1
ATOM 688 C C . ASP A 1 84 ? -16.232 -1.134 29.765 1.00 97.88 84 ASP A C 1
ATOM 690 O O . ASP A 1 84 ? -16.717 -0.888 30.868 1.00 97.88 84 ASP A O 1
ATOM 694 N N . PHE A 1 85 ? -17.003 -1.378 28.698 1.00 97.69 85 PHE A N 1
ATOM 695 C CA . PHE A 1 85 ? -18.470 -1.388 28.742 1.00 97.69 85 PHE A CA 1
ATOM 696 C C . PHE A 1 85 ? -19.017 -2.437 29.708 1.00 97.69 85 PHE A C 1
ATOM 698 O O . PHE A 1 85 ? -19.968 -2.149 30.431 1.00 97.69 85 PHE A O 1
ATOM 705 N N . LYS A 1 86 ? -18.414 -3.633 29.756 1.00 97.38 86 LYS A N 1
ATOM 706 C CA . LYS A 1 86 ? -18.880 -4.677 30.672 1.00 97.38 86 LYS A CA 1
ATOM 707 C C . LYS A 1 86 ? -18.679 -4.286 32.138 1.00 97.38 86 LYS A C 1
ATOM 709 O O . LYS A 1 86 ? -19.582 -4.468 32.942 1.00 97.38 86 LYS A O 1
ATOM 714 N N . LYS A 1 87 ? -17.530 -3.690 32.469 1.00 97.69 87 LYS A N 1
ATOM 715 C CA . LYS A 1 87 ? -17.276 -3.169 33.822 1.00 97.69 87 LYS A CA 1
ATOM 716 C C . LYS A 1 87 ? -18.266 -2.071 34.206 1.00 97.69 87 LYS A C 1
ATOM 718 O O . LYS A 1 87 ? -18.783 -2.086 35.313 1.00 97.69 87 LYS A O 1
ATOM 723 N N . MET A 1 88 ? -18.549 -1.152 33.283 1.00 97.38 88 MET A N 1
ATOM 724 C CA . MET A 1 88 ? -19.520 -0.080 33.511 1.00 97.38 88 MET A CA 1
ATOM 725 C C . MET A 1 88 ? -20.935 -0.626 33.759 1.00 97.38 88 MET A C 1
ATOM 727 O O . MET A 1 88 ? -21.631 -0.125 34.634 1.00 97.38 88 MET A O 1
ATOM 731 N N . GLU A 1 89 ? -21.356 -1.654 33.016 1.00 97.44 89 GLU A N 1
ATOM 732 C CA . GLU A 1 89 ? -22.631 -2.349 33.246 1.00 97.44 89 GLU A CA 1
ATOM 733 C C . GLU A 1 89 ? -22.678 -2.971 34.650 1.00 97.44 89 GLU A C 1
ATOM 735 O O . GLU A 1 89 ? -23.623 -2.729 35.396 1.00 97.44 89 GLU A O 1
ATOM 740 N N . ASP A 1 90 ? -21.623 -3.689 35.048 1.00 97.50 90 ASP A N 1
ATOM 741 C CA . ASP A 1 90 ? -21.545 -4.322 36.369 1.00 97.50 90 ASP A CA 1
ATOM 742 C C . ASP A 1 90 ? -21.586 -3.281 37.516 1.00 97.50 90 ASP A C 1
ATOM 744 O O . ASP A 1 90 ? -22.223 -3.507 38.550 1.00 97.50 90 ASP A O 1
ATOM 748 N N . GLU A 1 91 ? -20.943 -2.120 37.339 1.00 97.31 91 GLU A N 1
ATOM 749 C CA . GLU A 1 91 ? -20.990 -1.000 38.292 1.00 97.31 91 GLU A CA 1
ATOM 750 C C . GLU A 1 91 ? -22.380 -0.344 38.367 1.00 97.31 91 GLU A C 1
ATOM 752 O O . GLU A 1 91 ? -22.842 -0.009 39.462 1.00 97.31 91 GLU A O 1
ATOM 757 N N . MET A 1 92 ? -23.072 -0.186 37.232 1.00 96.75 92 MET A N 1
ATOM 758 C CA . MET A 1 92 ? -24.441 0.346 37.179 1.00 96.75 92 MET A CA 1
ATOM 759 C C . MET A 1 92 ? -25.443 -0.598 37.855 1.00 96.75 92 MET A C 1
ATOM 761 O O . MET A 1 92 ? -26.282 -0.142 38.634 1.00 96.75 92 MET A O 1
ATOM 765 N N . ASP A 1 93 ? -25.314 -1.908 37.634 1.00 96.62 93 ASP A N 1
ATOM 766 C CA . ASP A 1 93 ? -26.126 -2.928 38.305 1.00 96.62 93 ASP A CA 1
ATOM 767 C C . ASP A 1 93 ? -25.912 -2.917 39.823 1.00 96.62 93 ASP A C 1
ATOM 769 O O . ASP A 1 93 ? -26.860 -3.067 40.601 1.00 96.62 93 ASP A O 1
ATOM 773 N N . LEU A 1 94 ? -24.664 -2.741 40.272 1.00 96.06 94 LEU A N 1
ATOM 774 C CA . LEU A 1 94 ? -24.346 -2.611 41.693 1.00 96.06 94 LEU A CA 1
ATOM 775 C C . LEU A 1 94 ? -24.973 -1.346 42.290 1.00 96.06 94 LEU A C 1
ATOM 777 O O . LEU A 1 94 ? -25.551 -1.398 43.378 1.00 96.06 94 LEU A O 1
ATOM 781 N N . LEU A 1 95 ? -24.887 -0.219 41.582 1.00 96.06 95 LEU A N 1
ATOM 782 C CA . LEU A 1 95 ? -25.492 1.037 42.011 1.00 96.06 95 LEU A CA 1
ATOM 783 C C . LEU A 1 95 ? -27.020 0.922 42.129 1.00 96.06 95 LEU A C 1
ATOM 785 O O . LEU A 1 95 ? -27.578 1.373 43.129 1.00 96.06 95 LEU A O 1
ATOM 789 N N . ALA A 1 96 ? -27.682 0.282 41.161 1.00 95.44 96 ALA A N 1
ATOM 790 C CA . ALA A 1 96 ? -29.124 0.043 41.191 1.00 95.44 96 ALA A CA 1
ATOM 791 C C . ALA A 1 96 ? -29.535 -0.801 42.409 1.00 95.44 96 ALA A C 1
ATOM 793 O O . ALA A 1 96 ? -30.389 -0.381 43.185 1.00 95.44 96 ALA A O 1
ATOM 794 N N . LYS A 1 97 ? -28.844 -1.922 42.661 1.00 95.00 97 LYS A N 1
ATOM 795 C CA . LYS A 1 97 ? -29.085 -2.771 43.846 1.00 95.00 97 LYS A CA 1
ATOM 796 C C . LYS A 1 97 ? -28.928 -2.010 45.162 1.00 95.00 97 LYS A C 1
ATOM 798 O O . LYS A 1 97 ? -29.695 -2.224 46.104 1.00 95.00 97 LYS A O 1
ATOM 803 N N . ASN A 1 98 ? -27.932 -1.129 45.240 1.00 94.50 98 ASN A N 1
ATOM 804 C CA . ASN A 1 98 ? -27.720 -0.293 46.419 1.00 94.50 98 ASN A CA 1
ATOM 805 C C . ASN A 1 98 ? -28.865 0.719 46.602 1.00 94.50 98 ASN A C 1
ATOM 807 O O . ASN A 1 98 ? -29.329 0.901 47.725 1.00 94.50 98 ASN A O 1
ATOM 811 N N . MET A 1 99 ? -29.351 1.340 45.521 1.00 94.00 99 MET A N 1
ATOM 812 C CA . MET A 1 99 ? -30.506 2.249 45.565 1.00 94.00 99 MET A CA 1
ATOM 813 C C . MET A 1 99 ? -31.804 1.532 45.958 1.00 94.00 99 MET A C 1
ATOM 815 O O . MET A 1 99 ? -32.555 2.047 46.789 1.00 94.00 99 MET A O 1
ATOM 819 N N . ASP A 1 100 ? -32.042 0.327 45.440 1.00 93.69 100 ASP A N 1
ATOM 820 C CA . ASP A 1 100 ? -33.191 -0.506 45.819 1.00 93.69 100 ASP A CA 1
ATOM 821 C C . ASP A 1 100 ? -33.150 -0.856 47.314 1.00 93.69 100 ASP A C 1
ATOM 823 O O . ASP A 1 100 ? -34.149 -0.745 48.022 1.00 93.69 100 ASP A O 1
ATOM 827 N N . SER A 1 101 ? -31.964 -1.197 47.830 1.00 94.00 101 SER A N 1
ATOM 828 C CA . SER A 1 101 ? -31.771 -1.510 49.253 1.00 94.00 101 SER A CA 1
ATOM 829 C C . SER A 1 101 ? -32.042 -0.310 50.168 1.00 94.00 101 SER A C 1
ATOM 831 O O . SER A 1 101 ? -32.535 -0.482 51.279 1.00 94.00 101 SER A O 1
ATOM 833 N N . ILE A 1 102 ? -31.726 0.911 49.719 1.00 91.69 102 ILE A N 1
ATOM 834 C CA . ILE A 1 102 ? -31.991 2.148 50.474 1.00 91.69 102 ILE A CA 1
ATOM 835 C C . ILE A 1 102 ? -33.478 2.519 50.439 1.00 91.69 102 ILE A C 1
ATOM 837 O O . IL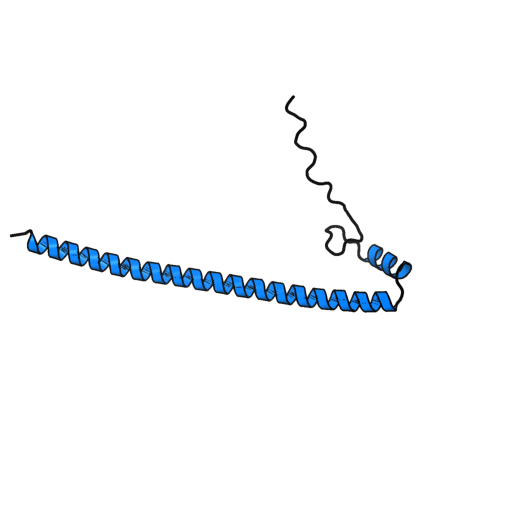E A 1 102 ? -33.992 3.093 51.395 1.00 91.69 102 ILE A O 1
ATOM 841 N N . THR A 1 103 ? -34.173 2.225 49.341 1.00 89.31 103 THR A N 1
ATOM 842 C CA . THR A 1 103 ? -35.572 2.630 49.143 1.00 89.31 103 THR A CA 1
ATOM 843 C C . THR A 1 103 ? -36.590 1.630 49.696 1.00 89.31 103 THR A C 1
ATOM 845 O O . THR A 1 103 ? -37.759 1.987 49.806 1.00 89.31 103 THR A O 1
ATOM 848 N N . SER A 1 104 ? -36.180 0.420 50.105 1.00 78.75 104 SER A N 1
ATOM 849 C CA . SER A 1 104 ? -37.081 -0.606 50.662 1.00 78.75 104 SER A CA 1
ATOM 850 C C . SER A 1 104 ? -37.384 -0.479 52.175 1.00 78.75 104 SER A C 1
ATOM 852 O O . SER A 1 104 ? -37.758 -1.477 52.800 1.00 78.75 104 SER A O 1
ATOM 854 N N . PHE A 1 105 ? -37.211 0.704 52.775 1.00 57.34 105 PHE A N 1
ATOM 855 C CA . PHE A 1 105 ? -37.592 0.987 54.171 1.00 57.34 105 PHE A CA 1
ATOM 856 C C . PHE A 1 105 ? -39.073 1.350 54.327 1.00 57.34 105 PHE A C 1
ATOM 858 O O . PHE A 1 105 ? -39.604 2.084 53.463 1.00 57.34 105 PHE A O 1
#

Radius of gyration: 31.68 Å; chains: 1; bounding box: 61×23×88 Å

Sequence (105 aa):
MAEKEEETKGKIHLNPFDLDGQQFHPDMYMQKLLKECSLQQIMDHETEIVRDTLTLHSDMQTLVYENYNKFISATDTVRKMKSDFKKMEDEMDLLAKNMDSITSF

InterPro domains:
  IPR014812 Vacuolar protein sorting-associated protein 51 [PTHR15954] (11-105)

pLDDT: mean 89.08, std 16.4, range [40.25, 98.69]

Foldseek 3Di:
DPPPPPPCPDPPPQDCLDPPHPNPDPVVNVVCCVVPHDPVVVVVVVVVVVVVVVVVVVVVVVVVVVVVVVVVVVVVVVVVVVVVVVVVVVVVVVVVVVVVVVPPD

Organism: NCBI:txid320908